Protein AF-A0A378H1U9-F1 (afdb_monomer)

Secondary structure (DSSP, 8-state):
-HHHHHHHHHHHHHHHHHHHHHHHHHHHHTHHHHHHHHHHHHHHHHHHHHHHHHHHHHHHHHHHHHHHHHHSS--HHHHHTTT--HHHHHHHTHHHHHHHHSPTT-TTTTTS-HHHHHHHHHS-HHHHHHHHHHHHHHHHHHHHHHHHHHHHHS----

Sequence (158 aa):
MSVVVQVAHSVNGVESSCMKLSVINFIIMHRNSIGLVLCLCLILTGVISIIYDRISKNKFITLCSLFVEKFGARPVEALIYQDGGFFFSFMRDAFFIKALYFKENSFHTRGMDNEQIRFIKELPNQYTDWLRVKVGFSVVGIIFLFMMLSVFYLPSFI

Organism: Klebsiella pneumoniae (NCBI:txid573)

Structure (mmCIF, N/CA/C/O backbone):
data_AF-A0A378H1U9-F1
#
_entry.id   AF-A0A378H1U9-F1
#
loop_
_atom_site.group_PDB
_atom_site.id
_atom_site.type_symbol
_atom_site.label_atom_id
_atom_site.label_alt_id
_atom_site.label_comp_id
_atom_site.label_asym_id
_atom_site.label_entity_id
_atom_site.label_seq_id
_atom_site.pdbx_PDB_ins_code
_atom_site.Cartn_x
_atom_site.Cartn_y
_atom_site.Cartn_z
_atom_site.occupancy
_atom_site.B_iso_or_equiv
_atom_site.auth_seq_id
_atom_site.auth_comp_id
_atom_site.auth_asym_id
_atom_site.auth_atom_id
_atom_site.pdbx_PDB_model_num
ATOM 1 N N . MET A 1 1 ? -13.348 -4.398 -54.186 1.00 56.66 1 MET A N 1
ATOM 2 C CA . MET A 1 1 ? -13.211 -3.774 -52.849 1.00 56.66 1 MET A CA 1
ATOM 3 C C . MET A 1 1 ? -12.363 -4.591 -51.858 1.00 56.66 1 MET A C 1
ATOM 5 O O . MET A 1 1 ? -11.939 -4.030 -50.863 1.00 56.66 1 MET A O 1
ATOM 9 N N . SER A 1 2 ? -12.040 -5.868 -52.134 1.00 61.25 2 SER A N 1
ATOM 10 C CA . SER A 1 2 ? -11.298 -6.736 -51.194 1.00 61.25 2 SER A CA 1
ATOM 11 C C . SER A 1 2 ? -9.770 -6.538 -51.170 1.00 61.25 2 SER A C 1
ATOM 13 O O . SER A 1 2 ? -9.158 -6.649 -50.118 1.00 61.25 2 SER A O 1
ATOM 15 N N . VAL A 1 3 ? -9.141 -6.200 -52.304 1.00 61.06 3 VAL A N 1
ATOM 16 C CA . VAL A 1 3 ? -7.665 -6.150 -52.423 1.00 61.06 3 VAL A CA 1
ATOM 17 C C . VAL A 1 3 ? -7.054 -4.924 -51.732 1.00 61.06 3 VAL A C 1
ATOM 19 O O . VAL A 1 3 ? -6.031 -5.037 -51.069 1.00 61.06 3 VAL A O 1
ATOM 22 N N . VAL A 1 4 ? -7.706 -3.760 -51.816 1.00 66.81 4 VAL A N 1
ATOM 23 C CA . VAL A 1 4 ? -7.219 -2.512 -51.190 1.00 66.81 4 VAL A CA 1
ATOM 24 C C . VAL A 1 4 ? -7.218 -2.615 -49.661 1.00 66.81 4 VAL A C 1
ATOM 26 O O . VAL A 1 4 ? -6.272 -2.180 -49.013 1.00 66.81 4 VAL A O 1
ATOM 29 N N . VAL A 1 5 ? -8.237 -3.261 -49.087 1.00 64.62 5 VAL A N 1
ATOM 30 C CA . VAL A 1 5 ? -8.322 -3.509 -47.639 1.00 64.62 5 VAL A CA 1
ATOM 31 C C . VAL A 1 5 ? -7.230 -4.485 -47.188 1.00 64.62 5 VAL A C 1
ATOM 33 O O . VAL A 1 5 ? -6.600 -4.278 -46.155 1.00 64.62 5 VAL A O 1
ATOM 36 N N . GLN A 1 6 ? -6.941 -5.511 -47.990 1.00 57.19 6 GLN A N 1
ATOM 37 C CA . GLN A 1 6 ? -5.927 -6.521 -47.683 1.00 57.19 6 GLN A CA 1
ATOM 38 C C . GLN A 1 6 ? -4.494 -5.959 -47.760 1.00 57.19 6 GLN A C 1
ATOM 40 O O . GLN A 1 6 ? -3.661 -6.272 -46.908 1.00 57.19 6 GLN A O 1
ATOM 45 N N . VAL A 1 7 ? -4.224 -5.062 -48.715 1.00 64.88 7 VAL A N 1
ATOM 46 C CA . VAL A 1 7 ? -2.945 -4.337 -48.818 1.00 64.88 7 VAL A CA 1
ATOM 47 C C . VAL A 1 7 ? -2.780 -3.341 -47.666 1.00 64.88 7 VAL A C 1
ATOM 49 O O . VAL A 1 7 ? -1.718 -3.308 -47.052 1.00 64.88 7 VAL A O 1
ATOM 52 N N . ALA A 1 8 ? -3.828 -2.598 -47.297 1.00 61.69 8 ALA A N 1
ATOM 53 C CA . ALA A 1 8 ? -3.777 -1.678 -46.157 1.00 61.69 8 ALA A CA 1
ATOM 54 C C . ALA A 1 8 ? -3.518 -2.408 -44.824 1.00 61.69 8 ALA A C 1
ATOM 56 O O . ALA A 1 8 ? -2.694 -1.967 -44.025 1.00 61.69 8 ALA A O 1
ATOM 57 N N . HIS A 1 9 ? -4.150 -3.567 -44.602 1.00 58.91 9 HIS A N 1
ATOM 58 C CA . HIS A 1 9 ? -3.868 -4.407 -43.431 1.00 58.91 9 HIS A CA 1
ATOM 59 C C . HIS A 1 9 ? -2.438 -4.968 -43.430 1.00 58.91 9 HIS A C 1
ATOM 61 O O . HIS A 1 9 ? -1.819 -5.044 -42.369 1.00 58.91 9 HIS A O 1
ATOM 67 N N . SER A 1 10 ? -1.894 -5.324 -44.599 1.00 60.41 10 SER A N 1
ATOM 68 C CA . SER A 1 10 ? -0.512 -5.798 -44.733 1.00 60.41 10 SER A CA 1
ATOM 69 C C . SER A 1 10 ? 0.509 -4.698 -44.432 1.00 60.41 10 SER A C 1
ATOM 71 O O . SER A 1 10 ? 1.471 -4.950 -43.713 1.00 60.41 10 SER A O 1
ATOM 73 N N . VAL A 1 11 ? 0.305 -3.482 -44.946 1.00 68.56 11 VAL A N 1
ATOM 74 C CA . VAL A 1 11 ? 1.211 -2.342 -44.718 1.00 68.56 11 VAL A CA 1
ATOM 75 C C . VAL A 1 11 ? 1.200 -1.929 -43.245 1.00 68.56 11 VAL A C 1
ATOM 77 O O . VAL A 1 11 ? 2.260 -1.850 -42.627 1.00 68.56 11 VAL A O 1
ATOM 80 N N . ASN A 1 12 ? 0.012 -1.806 -42.644 1.00 61.75 12 ASN A N 1
ATOM 81 C CA . ASN A 1 12 ? -0.122 -1.512 -41.214 1.00 61.75 12 ASN A CA 1
ATOM 82 C C . ASN A 1 12 ? 0.509 -2.611 -40.333 1.00 61.75 12 ASN A C 1
ATOM 84 O O . ASN A 1 12 ? 1.063 -2.326 -39.268 1.00 61.75 12 ASN A O 1
ATOM 88 N N . GLY A 1 13 ? 0.455 -3.874 -40.773 1.00 62.94 13 GLY A N 1
ATOM 89 C CA . GLY A 1 13 ? 1.116 -4.997 -40.105 1.00 62.94 13 GLY A CA 1
ATOM 90 C C . GLY A 1 13 ? 2.646 -4.917 -40.157 1.00 62.94 13 GLY A C 1
ATOM 91 O O . GLY A 1 13 ? 3.307 -5.152 -39.143 1.00 62.94 13 GLY A O 1
ATOM 92 N N . VAL A 1 14 ? 3.212 -4.536 -41.306 1.00 66.12 14 VAL A N 1
ATOM 93 C CA . VAL A 1 14 ? 4.665 -4.396 -41.507 1.00 66.12 14 VAL A CA 1
ATOM 94 C C . VAL A 1 14 ? 5.229 -3.210 -40.719 1.00 66.12 14 VAL A C 1
ATOM 96 O O . VAL A 1 14 ? 6.234 -3.375 -40.025 1.00 66.12 14 VAL A O 1
ATOM 99 N N . GLU A 1 15 ? 4.565 -2.051 -40.739 1.00 64.75 15 GLU A N 1
ATOM 100 C CA . GLU A 1 15 ? 4.991 -0.880 -39.955 1.00 64.75 15 GLU A CA 1
ATOM 101 C C . GLU A 1 15 ? 4.958 -1.158 -38.446 1.00 64.75 15 GLU A C 1
ATOM 103 O O . GLU A 1 15 ? 5.917 -0.856 -37.731 1.00 64.75 15 GLU A O 1
ATOM 108 N N . SER A 1 16 ? 3.900 -1.820 -37.958 1.00 60.72 16 SER A N 1
ATOM 109 C CA . SER A 1 16 ? 3.800 -2.228 -36.552 1.00 60.72 16 SER A CA 1
ATOM 110 C C . SER A 1 16 ? 4.925 -3.186 -36.146 1.00 60.72 16 SER A C 1
ATOM 112 O O . SER A 1 16 ? 5.480 -3.068 -35.050 1.00 60.72 16 SER A O 1
ATOM 114 N N . SER A 1 17 ? 5.294 -4.121 -37.026 1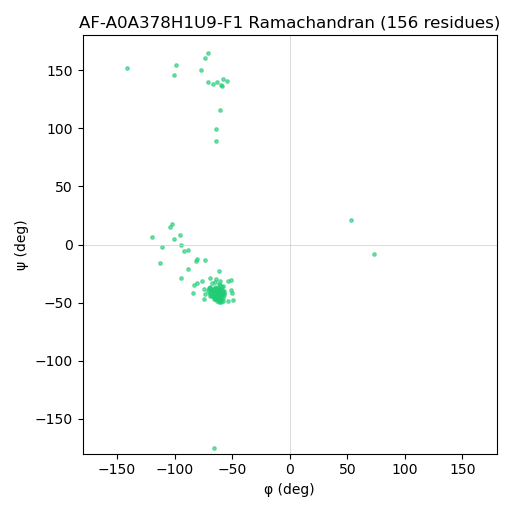.00 62.81 17 SER A N 1
ATOM 115 C CA . SER A 1 17 ? 6.368 -5.084 -36.764 1.00 62.81 17 SER A CA 1
ATOM 116 C C . SER A 1 17 ? 7.753 -4.422 -36.780 1.00 62.81 17 SER A C 1
ATOM 118 O O . SER A 1 17 ? 8.577 -4.700 -35.906 1.00 62.81 17 SER A O 1
ATOM 120 N N . CYS A 1 18 ? 7.990 -3.489 -37.708 1.00 60.47 18 CYS A N 1
ATOM 121 C CA . CYS A 1 18 ? 9.230 -2.714 -37.792 1.00 60.47 18 CYS A CA 1
ATOM 122 C C . CYS A 1 18 ? 9.431 -1.817 -36.558 1.00 60.47 18 CYS A C 1
ATOM 124 O O . CYS A 1 18 ? 10.516 -1.783 -35.973 1.00 60.47 18 CYS A O 1
ATOM 126 N N . MET A 1 19 ? 8.372 -1.136 -36.109 1.00 64.94 19 MET A N 1
ATOM 127 C CA . MET A 1 19 ? 8.423 -0.276 -34.925 1.00 64.94 19 MET A CA 1
ATOM 128 C C . MET A 1 19 ? 8.724 -1.078 -33.648 1.00 64.94 19 MET A C 1
ATOM 130 O O . MET A 1 19 ? 9.552 -0.657 -32.840 1.00 64.94 19 MET A O 1
ATOM 134 N N . LYS A 1 20 ? 8.122 -2.264 -33.480 1.00 62.34 20 LYS A N 1
ATOM 135 C CA . LYS A 1 20 ? 8.409 -3.162 -32.344 1.00 62.34 20 LYS A CA 1
ATOM 136 C C . LYS A 1 20 ? 9.877 -3.593 -32.307 1.00 62.34 20 LYS A C 1
ATOM 138 O O . LYS A 1 20 ? 10.484 -3.552 -31.239 1.00 62.34 20 LYS A O 1
ATOM 143 N N . LEU A 1 21 ? 10.455 -3.944 -33.458 1.00 66.19 21 LEU A N 1
ATOM 144 C CA . LEU A 1 21 ? 11.863 -4.340 -33.563 1.00 66.19 21 LEU A CA 1
ATOM 145 C C . LEU A 1 21 ? 12.806 -3.179 -33.192 1.00 66.19 21 LEU A C 1
ATOM 147 O O . LEU A 1 21 ? 13.771 -3.368 -32.453 1.00 66.19 21 LEU A O 1
ATOM 151 N N . SER A 1 22 ? 12.477 -1.954 -33.622 1.00 74.38 22 SER A N 1
ATOM 152 C CA . SER A 1 22 ? 13.241 -0.747 -33.277 1.00 74.38 22 SER A CA 1
ATOM 153 C C . SER A 1 22 ? 13.200 -0.423 -31.780 1.00 74.38 22 SER A C 1
ATOM 155 O O . SER A 1 22 ? 14.223 -0.046 -31.205 1.00 74.38 22 SER A O 1
ATOM 157 N N . VAL A 1 23 ? 12.039 -0.562 -31.132 1.00 75.69 23 VAL A N 1
ATOM 158 C CA . VAL A 1 23 ? 11.884 -0.281 -29.693 1.00 75.69 23 VAL A CA 1
ATOM 159 C C . VAL A 1 23 ? 12.628 -1.316 -28.845 1.00 75.69 23 VAL A C 1
ATOM 161 O O . VAL A 1 23 ? 13.311 -0.948 -27.890 1.00 75.69 23 VAL A O 1
ATOM 164 N N . ILE A 1 24 ? 12.555 -2.599 -29.209 1.00 77.31 24 ILE A N 1
ATOM 165 C CA . ILE A 1 24 ? 13.275 -3.675 -28.510 1.00 77.31 24 ILE A CA 1
ATOM 166 C C . ILE A 1 24 ? 14.791 -3.458 -28.601 1.00 77.31 24 ILE A C 1
ATOM 168 O O . ILE A 1 24 ? 15.477 -3.512 -27.579 1.00 77.31 24 ILE A O 1
ATOM 172 N N . ASN A 1 25 ? 15.306 -3.122 -29.787 1.00 77.44 25 ASN A N 1
ATOM 173 C CA . ASN A 1 25 ? 16.730 -2.839 -29.980 1.00 77.44 25 ASN A CA 1
ATOM 174 C C . ASN A 1 25 ? 17.204 -1.639 -29.153 1.00 77.44 25 ASN A C 1
ATOM 176 O O . ASN A 1 25 ? 18.282 -1.687 -28.558 1.00 77.44 25 ASN A O 1
ATOM 180 N N . PHE A 1 26 ? 16.387 -0.588 -29.048 1.00 79.50 26 PHE A N 1
ATOM 181 C CA . PHE A 1 26 ? 16.686 0.555 -28.187 1.00 79.50 26 PHE A CA 1
ATOM 182 C C . PHE A 1 26 ? 16.775 0.159 -26.703 1.00 79.50 26 PHE A C 1
ATOM 184 O O . PHE A 1 26 ? 17.741 0.526 -26.026 1.00 79.50 26 PHE A O 1
ATOM 191 N N . ILE A 1 27 ? 15.808 -0.627 -26.211 1.00 79.38 27 ILE A N 1
ATOM 192 C CA . ILE A 1 27 ? 15.769 -1.114 -24.820 1.00 79.38 27 ILE A CA 1
ATOM 193 C C . ILE A 1 27 ? 16.977 -2.005 -24.515 1.00 79.38 27 ILE A C 1
ATOM 195 O O . ILE A 1 27 ? 17.557 -1.884 -23.438 1.00 79.38 27 ILE A O 1
ATOM 199 N N . ILE A 1 28 ? 17.382 -2.877 -25.443 1.00 78.62 28 ILE A N 1
ATOM 200 C CA . ILE A 1 28 ? 18.572 -3.726 -25.283 1.00 78.62 28 ILE A CA 1
ATOM 201 C C . ILE A 1 28 ? 19.841 -2.866 -25.235 1.00 78.62 28 ILE A C 1
ATOM 203 O O . ILE A 1 28 ? 20.657 -3.040 -24.331 1.00 78.62 28 ILE A O 1
ATOM 207 N N . MET A 1 29 ? 19.981 -1.904 -26.151 1.00 83.25 29 MET A N 1
ATOM 208 C CA . MET A 1 29 ? 21.153 -1.024 -26.232 1.00 83.25 29 MET A CA 1
ATOM 209 C C . MET A 1 29 ? 21.338 -0.171 -24.965 1.00 83.25 29 MET A C 1
ATOM 211 O O . MET A 1 29 ? 22.461 -0.003 -24.496 1.00 83.25 29 MET A O 1
ATOM 215 N N . HIS A 1 30 ? 20.246 0.330 -24.378 1.00 84.62 30 HIS A N 1
ATOM 216 C CA . HIS A 1 30 ? 20.271 1.206 -23.196 1.00 84.62 30 HIS A CA 1
ATOM 217 C C . HIS A 1 30 ? 19.878 0.488 -21.896 1.00 84.62 30 HIS A C 1
ATOM 219 O O . HIS A 1 30 ? 19.606 1.144 -20.884 1.00 84.62 30 HIS A O 1
ATOM 225 N N . ARG A 1 31 ? 19.861 -0.852 -21.897 1.00 84.88 31 ARG A N 1
ATOM 226 C CA . ARG A 1 31 ? 19.353 -1.693 -20.800 1.00 84.88 31 ARG A CA 1
ATOM 227 C C . ARG A 1 31 ? 19.916 -1.299 -19.439 1.00 84.88 31 ARG A C 1
ATOM 229 O O . ARG A 1 31 ? 19.158 -1.130 -18.488 1.00 84.88 31 ARG A O 1
ATOM 236 N N . ASN A 1 32 ? 21.232 -1.119 -19.354 1.00 86.19 32 ASN A N 1
ATOM 237 C CA . ASN A 1 32 ? 21.908 -0.805 -18.095 1.00 86.19 32 ASN A CA 1
ATOM 238 C C . ASN A 1 32 ? 21.520 0.581 -17.565 1.00 86.19 32 ASN A C 1
ATOM 240 O O . ASN A 1 32 ? 21.237 0.719 -16.378 1.00 86.19 32 ASN A O 1
ATOM 244 N N . SER A 1 33 ? 21.447 1.588 -18.438 1.00 89.44 33 SER A N 1
ATOM 245 C CA . SER A 1 33 ? 21.053 2.948 -18.056 1.00 89.44 33 SER A CA 1
ATOM 246 C C . SER A 1 33 ? 19.593 3.002 -17.604 1.00 89.44 33 SER A C 1
ATOM 248 O O . SER A 1 33 ? 19.295 3.577 -16.559 1.00 89.44 33 SER A O 1
ATOM 250 N N . ILE A 1 34 ? 18.686 2.348 -18.339 1.00 89.19 34 ILE A N 1
ATOM 251 C CA . ILE A 1 34 ? 17.263 2.251 -17.971 1.00 89.19 34 ILE A CA 1
ATOM 252 C C . ILE A 1 34 ? 17.109 1.504 -16.640 1.00 89.19 34 ILE A C 1
ATOM 254 O O . ILE A 1 34 ? 16.398 1.965 -15.748 1.00 89.19 34 ILE A O 1
ATOM 258 N N . GLY A 1 35 ? 17.811 0.379 -16.477 1.00 88.38 35 GLY A N 1
ATOM 259 C CA . GLY A 1 35 ? 17.801 -0.409 -15.245 1.00 88.38 35 GLY A CA 1
ATOM 260 C C . GLY A 1 35 ? 18.305 0.378 -14.033 1.00 88.38 35 GLY A C 1
ATOM 261 O O . GLY A 1 35 ? 17.683 0.320 -12.973 1.00 88.38 35 GLY A O 1
ATOM 262 N N . LEU A 1 36 ? 19.378 1.160 -14.192 1.00 90.31 36 LEU A N 1
ATOM 263 C CA . LEU A 1 36 ? 19.901 2.037 -13.142 1.00 90.31 36 LEU A CA 1
ATOM 264 C C . LEU A 1 36 ? 18.867 3.094 -12.730 1.00 90.31 36 LEU A C 1
ATOM 266 O O . LEU A 1 36 ? 18.608 3.259 -11.538 1.00 90.31 36 LEU A O 1
ATOM 270 N N . VAL A 1 37 ? 18.247 3.778 -13.698 1.00 92.69 37 VAL A N 1
ATOM 271 C CA . VAL A 1 37 ? 17.221 4.799 -13.424 1.00 92.69 37 VAL A CA 1
ATOM 272 C C . VAL A 1 37 ? 16.035 4.190 -12.674 1.00 92.69 37 VAL A C 1
ATOM 274 O O . VAL A 1 37 ? 15.624 4.725 -11.646 1.00 92.69 37 VAL A O 1
ATOM 277 N N . LEU A 1 38 ? 15.528 3.038 -13.124 1.00 91.94 38 LEU A N 1
ATOM 278 C CA . LEU A 1 38 ? 14.427 2.338 -12.451 1.00 91.94 38 LEU A CA 1
ATOM 279 C C . LEU A 1 38 ? 14.802 1.899 -11.029 1.00 91.94 38 LEU A C 1
ATOM 281 O O . LEU A 1 38 ? 13.990 2.032 -10.113 1.00 91.94 38 LEU A O 1
ATOM 285 N N . CYS A 1 39 ? 16.035 1.432 -10.823 1.00 91.44 39 CYS A N 1
ATOM 286 C CA . CYS A 1 39 ? 16.543 1.065 -9.503 1.00 91.44 39 CYS A CA 1
ATOM 287 C C . CYS A 1 39 ? 16.582 2.277 -8.555 1.00 91.44 39 CYS A C 1
ATOM 289 O O . CYS A 1 39 ? 16.093 2.201 -7.427 1.00 91.44 39 CYS A O 1
ATOM 291 N N . LEU A 1 40 ? 17.078 3.426 -9.026 1.00 93.69 40 LEU A N 1
ATOM 292 C CA . LEU A 1 40 ? 17.077 4.668 -8.248 1.00 93.69 40 LEU A CA 1
ATOM 293 C C . LEU A 1 40 ? 15.650 5.124 -7.910 1.00 93.69 40 LEU A C 1
ATOM 295 O O . LEU A 1 40 ? 15.382 5.483 -6.764 1.00 93.69 40 LEU A O 1
ATOM 299 N N . CYS A 1 41 ? 14.715 5.048 -8.862 1.00 93.25 41 CYS A N 1
ATOM 300 C CA . CYS A 1 41 ? 13.301 5.344 -8.616 1.00 93.25 41 CYS A CA 1
ATOM 301 C C . CYS A 1 41 ? 12.680 4.413 -7.561 1.00 93.25 41 CYS A C 1
ATOM 303 O O . CYS A 1 41 ? 11.930 4.883 -6.701 1.00 93.25 41 CYS A O 1
ATOM 305 N N . LEU A 1 42 ? 13.008 3.116 -7.582 1.00 91.25 42 LEU A N 1
ATOM 306 C CA . LEU A 1 42 ? 12.559 2.151 -6.572 1.00 91.25 42 LEU A CA 1
ATOM 307 C C . LEU A 1 42 ? 13.105 2.486 -5.183 1.00 91.25 42 LEU A C 1
ATOM 309 O O . LEU A 1 42 ? 12.335 2.520 -4.222 1.00 91.25 42 LEU A O 1
ATOM 313 N N . ILE A 1 43 ? 14.403 2.786 -5.076 1.00 92.12 43 ILE A N 1
ATOM 314 C CA . ILE A 1 43 ? 15.035 3.172 -3.807 1.00 92.12 43 ILE A CA 1
ATOM 315 C C . ILE A 1 43 ? 14.380 4.443 -3.258 1.00 92.12 43 ILE A C 1
ATOM 317 O O . ILE A 1 43 ? 13.978 4.472 -2.095 1.00 92.12 43 ILE A O 1
ATOM 321 N N . LEU A 1 44 ? 14.206 5.470 -4.096 1.00 93.62 44 LEU A N 1
ATOM 322 C CA . LEU A 1 44 ? 13.550 6.721 -3.709 1.00 93.62 44 LEU A CA 1
ATOM 323 C C . LEU A 1 44 ? 12.113 6.485 -3.230 1.00 93.62 44 LEU A C 1
ATOM 325 O O . LEU A 1 44 ? 11.734 6.963 -2.161 1.00 93.62 44 LEU A O 1
ATOM 329 N N . THR A 1 45 ? 11.333 5.697 -3.973 1.00 91.38 45 THR A N 1
ATOM 330 C CA . THR A 1 45 ? 9.954 5.344 -3.596 1.00 91.38 45 THR A CA 1
ATOM 331 C C . THR A 1 45 ? 9.922 4.591 -2.264 1.00 91.38 45 THR A C 1
ATOM 333 O O . THR A 1 45 ? 9.067 4.863 -1.418 1.00 91.38 45 THR A O 1
ATOM 336 N N . GLY A 1 46 ? 10.878 3.686 -2.038 1.00 89.12 46 GLY A N 1
ATOM 337 C CA . GLY A 1 46 ? 11.032 2.954 -0.783 1.00 89.12 46 GLY A CA 1
ATOM 338 C C . GLY A 1 46 ? 11.336 3.872 0.401 1.00 89.12 46 GLY A C 1
ATOM 339 O O . GLY A 1 46 ? 10.652 3.801 1.421 1.00 89.12 46 GLY A O 1
ATOM 340 N N . VAL A 1 47 ? 12.300 4.786 0.258 1.00 92.00 47 VAL A N 1
ATOM 341 C CA . VAL A 1 47 ? 12.656 5.760 1.306 1.00 92.00 47 VAL A CA 1
ATOM 342 C C . VAL A 1 47 ? 11.470 6.665 1.641 1.00 92.00 47 VAL A C 1
ATOM 344 O O . VAL A 1 47 ? 11.137 6.824 2.818 1.00 92.00 47 VAL A O 1
ATOM 347 N N . ILE A 1 48 ? 10.784 7.202 0.627 1.00 91.88 48 ILE A N 1
ATOM 348 C CA . ILE A 1 48 ? 9.582 8.028 0.817 1.00 91.88 48 ILE A CA 1
ATOM 349 C C . ILE A 1 48 ? 8.504 7.233 1.561 1.00 91.88 48 ILE A C 1
ATOM 351 O O . ILE A 1 48 ? 7.912 7.745 2.510 1.00 91.88 48 ILE A O 1
ATOM 355 N N . SER A 1 49 ? 8.296 5.968 1.192 1.00 90.00 49 SER A N 1
ATOM 356 C CA . SER A 1 49 ? 7.311 5.095 1.841 1.00 90.00 49 SER A CA 1
ATOM 357 C C . SER A 1 49 ? 7.647 4.829 3.311 1.00 90.00 49 SER A C 1
ATOM 359 O O . SER A 1 49 ? 6.747 4.844 4.149 1.00 90.00 49 SER A O 1
ATOM 361 N N . ILE A 1 50 ? 8.927 4.637 3.650 1.00 89.31 50 ILE A N 1
ATOM 362 C CA . ILE A 1 50 ? 9.385 4.448 5.039 1.00 89.31 50 ILE A CA 1
ATOM 363 C C . ILE A 1 50 ? 9.134 5.707 5.872 1.00 89.31 50 ILE A C 1
ATOM 365 O O . ILE A 1 50 ? 8.622 5.624 6.991 1.00 89.31 50 ILE A O 1
ATOM 369 N N . ILE A 1 51 ? 9.482 6.878 5.334 1.00 91.00 51 ILE A N 1
ATOM 370 C CA . ILE A 1 51 ? 9.250 8.161 6.009 1.00 91.00 51 ILE A CA 1
ATOM 371 C C . ILE A 1 51 ? 7.747 8.374 6.209 1.00 91.00 51 ILE A C 1
ATOM 373 O O . ILE A 1 51 ? 7.306 8.714 7.310 1.00 91.00 51 ILE A O 1
ATOM 377 N N . TYR A 1 52 ? 6.953 8.113 5.170 1.00 90.69 52 TYR A N 1
ATOM 378 C CA . TYR A 1 52 ? 5.504 8.246 5.224 1.00 90.69 52 TYR A CA 1
ATOM 379 C C . TYR A 1 52 ? 4.874 7.294 6.247 1.00 90.69 52 TYR A C 1
ATOM 381 O O . TYR A 1 52 ? 4.008 7.721 7.010 1.00 90.69 52 TYR A O 1
ATOM 389 N N . ASP A 1 53 ? 5.337 6.040 6.335 1.00 87.44 53 ASP A N 1
ATOM 390 C CA . ASP A 1 53 ? 4.856 5.085 7.340 1.00 87.44 53 ASP A CA 1
ATOM 391 C C . ASP A 1 53 ? 5.067 5.620 8.762 1.00 87.44 53 ASP A C 1
ATOM 393 O O . ASP A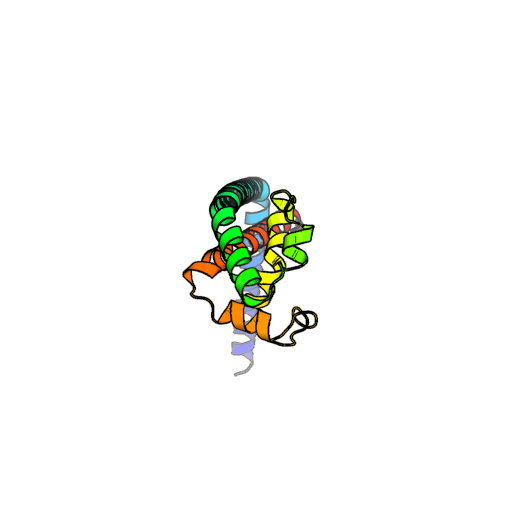 1 53 ? 4.122 5.642 9.556 1.00 87.44 53 ASP A O 1
ATOM 397 N N . ARG A 1 54 ? 6.257 6.163 9.055 1.00 87.62 54 ARG A N 1
ATOM 398 C CA . ARG A 1 54 ? 6.557 6.760 10.367 1.00 87.62 54 ARG A CA 1
ATOM 399 C C . ARG A 1 54 ? 5.629 7.923 10.709 1.00 87.62 54 ARG A C 1
ATOM 401 O O . ARG A 1 54 ? 5.135 7.980 11.832 1.00 87.62 54 ARG A O 1
ATOM 408 N N . ILE A 1 55 ? 5.351 8.810 9.754 1.00 89.12 55 ILE A N 1
ATOM 409 C CA . ILE A 1 55 ? 4.422 9.938 9.950 1.00 89.12 55 ILE A CA 1
ATOM 410 C C . ILE A 1 55 ? 2.984 9.427 10.137 1.00 89.12 55 ILE A C 1
ATOM 412 O O . ILE A 1 55 ? 2.234 9.928 10.977 1.00 89.12 55 ILE A O 1
ATOM 416 N N . SER A 1 56 ? 2.594 8.400 9.380 1.00 88.69 56 SER A N 1
ATOM 417 C CA . SER A 1 56 ? 1.252 7.815 9.430 1.00 88.69 56 SER A CA 1
ATOM 418 C C . SER A 1 56 ? 0.985 6.973 10.682 1.00 88.69 56 SER A C 1
ATOM 420 O O . SER A 1 56 ? -0.175 6.703 10.990 1.00 88.69 56 SER A O 1
ATOM 422 N N . LYS A 1 57 ? 2.021 6.618 11.456 1.00 86.88 57 LYS A N 1
ATOM 423 C CA . LYS A 1 57 ? 1.890 5.803 12.674 1.00 86.88 57 LYS A CA 1
ATOM 424 C C . LYS A 1 57 ? 0.929 6.419 13.694 1.00 86.88 57 LYS A C 1
ATOM 426 O O . LYS A 1 57 ? 0.111 5.705 14.266 1.00 86.88 57 LYS A O 1
ATOM 431 N N . ASN A 1 58 ? 0.963 7.740 13.872 1.00 88.88 58 ASN A N 1
ATOM 432 C CA . ASN A 1 58 ? 0.030 8.425 14.774 1.00 88.88 58 ASN A CA 1
ATOM 433 C C . ASN A 1 58 ? -1.416 8.315 14.274 1.00 88.88 58 ASN A C 1
ATOM 435 O O . ASN A 1 58 ? -2.317 8.045 15.061 1.00 88.88 58 ASN A O 1
ATOM 439 N N . LYS A 1 59 ? -1.630 8.430 12.956 1.00 90.62 59 LYS A N 1
ATOM 440 C CA . LYS A 1 59 ? -2.955 8.270 12.339 1.00 90.62 59 LYS A CA 1
ATOM 441 C C . LYS A 1 59 ? -3.487 6.845 12.502 1.00 90.62 59 LYS A C 1
ATOM 443 O O . LYS A 1 59 ? -4.670 6.671 12.774 1.00 90.62 59 LYS A O 1
ATOM 448 N N . PHE A 1 60 ? -2.617 5.840 12.400 1.00 90.19 60 PHE A N 1
ATOM 449 C CA . PHE A 1 60 ? -2.967 4.448 12.683 1.00 90.19 60 PHE A CA 1
ATOM 450 C C . PHE A 1 60 ? -3.400 4.243 14.140 1.00 90.19 60 PHE A C 1
ATOM 452 O O . PHE A 1 60 ? -4.412 3.590 14.388 1.00 90.19 60 PHE A O 1
ATOM 459 N N . ILE A 1 61 ? -2.675 4.826 15.103 1.00 89.38 61 ILE A N 1
ATOM 460 C CA . ILE A 1 61 ? -3.035 4.746 16.527 1.00 89.38 61 ILE A CA 1
ATOM 461 C C . ILE A 1 61 ? -4.404 5.393 16.768 1.00 89.38 61 ILE A C 1
ATOM 463 O O . ILE A 1 61 ? -5.241 4.789 17.434 1.00 89.38 61 ILE A O 1
ATOM 467 N N . THR A 1 62 ? -4.661 6.565 16.179 1.00 91.94 62 THR A N 1
ATOM 468 C CA . THR A 1 62 ? -5.970 7.237 16.253 1.00 91.94 62 THR A CA 1
ATOM 469 C C . THR A 1 62 ? -7.088 6.404 15.624 1.00 91.94 62 THR A C 1
ATOM 471 O O . THR A 1 62 ? -8.175 6.295 16.183 1.00 91.94 62 THR A O 1
ATOM 474 N N . LEU A 1 63 ? -6.845 5.776 14.473 1.00 91.12 63 LEU A N 1
ATOM 475 C CA . LEU A 1 63 ? -7.848 4.916 13.844 1.00 91.12 63 LEU A CA 1
ATOM 476 C C . LEU A 1 63 ? -8.139 3.675 14.703 1.00 91.12 63 LEU A C 1
ATOM 478 O O . LEU A 1 63 ? -9.297 3.299 14.876 1.00 91.12 63 LEU A O 1
ATOM 482 N N . CYS A 1 64 ? -7.103 3.081 15.303 1.00 90.25 64 CYS A N 1
ATOM 483 C CA . CYS A 1 64 ? -7.260 1.995 16.266 1.00 90.25 64 CYS A CA 1
ATOM 484 C C . CYS A 1 64 ? -8.044 2.427 17.510 1.00 90.25 64 CYS A C 1
ATOM 486 O O . CYS A 1 64 ? -8.858 1.645 17.991 1.00 90.25 64 CYS A O 1
ATOM 488 N N . SER A 1 65 ? -7.823 3.636 18.042 1.00 91.50 65 SER A N 1
ATOM 489 C CA . SER A 1 65 ? -8.567 4.108 19.216 1.00 91.50 65 SER A CA 1
ATOM 490 C C . SER A 1 65 ? -10.050 4.297 18.906 1.00 91.50 65 SER A C 1
ATOM 492 O O . SER A 1 65 ? -10.876 3.816 19.672 1.00 91.50 65 SER A O 1
ATOM 494 N N . LEU A 1 66 ? -10.383 4.891 17.754 1.00 91.81 66 LEU A N 1
ATOM 495 C CA . LEU A 1 66 ? -11.772 5.033 17.293 1.00 91.81 66 LEU A CA 1
ATOM 496 C C . LEU A 1 66 ? -12.452 3.672 17.093 1.00 91.81 66 LEU A C 1
ATOM 498 O O . LEU A 1 66 ? -13.627 3.494 17.402 1.00 91.81 66 LEU A O 1
ATOM 502 N N . PHE A 1 67 ? -11.705 2.690 16.589 1.00 92.00 67 PHE A N 1
ATOM 503 C CA . PHE A 1 67 ? -12.217 1.336 16.414 1.00 92.00 67 PHE A CA 1
ATOM 504 C C . PHE A 1 67 ? -12.483 0.639 17.759 1.00 92.00 67 PHE A C 1
ATOM 506 O O . PHE A 1 67 ? -13.531 0.022 17.933 1.00 92.00 67 PHE A O 1
ATOM 513 N N . VAL A 1 68 ? -11.567 0.769 18.725 1.00 92.38 68 VAL A N 1
ATOM 514 C CA . VAL A 1 68 ? -11.733 0.218 20.083 1.00 92.38 68 VAL A CA 1
ATOM 515 C C . VAL A 1 68 ? -12.886 0.891 20.821 1.00 92.38 68 VAL A C 1
ATOM 517 O O . VAL A 1 68 ? -13.625 0.208 21.518 1.00 92.38 68 VAL A O 1
ATOM 520 N N . GLU A 1 69 ? -13.071 2.199 20.654 1.00 92.50 69 GLU A N 1
ATOM 521 C CA . GLU A 1 69 ? -14.184 2.932 21.264 1.00 92.50 69 GLU A CA 1
ATOM 522 C C . GLU A 1 69 ? -15.544 2.380 20.814 1.00 92.50 69 GLU A C 1
ATOM 524 O O . GLU A 1 69 ? -16.451 2.241 21.630 1.00 92.50 69 GLU A O 1
ATOM 529 N N . LYS A 1 70 ? -15.670 1.997 19.536 1.00 90.88 70 LYS A N 1
ATOM 530 C CA . LYS A 1 70 ? -16.922 1.459 18.992 1.00 90.88 70 LYS A CA 1
ATOM 531 C C . LYS A 1 70 ? -17.118 -0.041 19.239 1.00 90.88 70 LYS A C 1
ATOM 533 O O . LYS A 1 70 ? -18.227 -0.460 19.547 1.00 90.88 70 LYS A O 1
ATOM 538 N N . PHE A 1 71 ? -16.070 -0.850 19.083 1.00 90.25 71 PHE A N 1
ATOM 539 C CA . PHE A 1 71 ? -16.177 -2.319 19.079 1.00 90.25 71 PHE A CA 1
ATOM 540 C C . PHE A 1 71 ? -15.541 -3.001 20.299 1.00 90.25 71 PHE A C 1
ATOM 542 O O . PHE A 1 71 ? -15.569 -4.225 20.406 1.00 90.25 71 PHE A O 1
ATOM 549 N N . GLY A 1 72 ? -14.930 -2.243 21.211 1.00 85.88 72 GLY A N 1
ATOM 550 C CA . GLY A 1 72 ? -14.328 -2.743 22.452 1.00 85.88 72 GLY A CA 1
ATOM 551 C C . GLY A 1 72 ? -13.007 -3.506 22.290 1.00 85.88 72 GLY A C 1
ATOM 552 O O . GLY A 1 72 ? -12.353 -3.805 23.287 1.00 85.88 72 GLY A O 1
ATOM 553 N N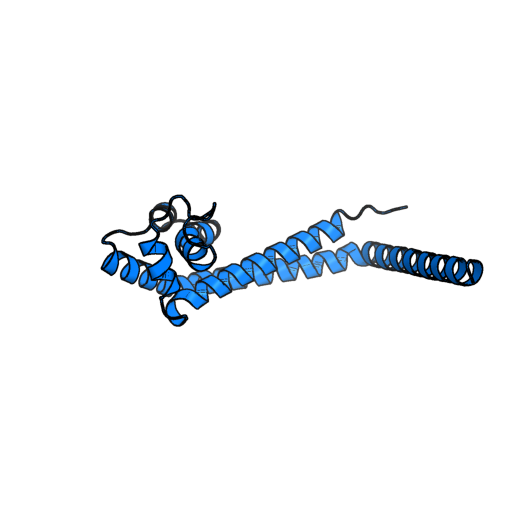 . ALA A 1 73 ? -12.576 -3.810 21.063 1.00 85.88 73 ALA A N 1
ATOM 554 C CA . ALA A 1 73 ? -11.365 -4.582 20.789 1.00 85.88 73 ALA A CA 1
ATOM 555 C C . ALA A 1 73 ? -10.602 -4.051 19.569 1.00 85.88 73 ALA A C 1
ATOM 557 O O . ALA A 1 73 ? -11.185 -3.478 18.651 1.00 85.88 73 ALA A O 1
ATOM 558 N N . ARG A 1 74 ? -9.277 -4.255 19.548 1.00 83.06 74 ARG A N 1
ATOM 559 C CA . ARG A 1 74 ? -8.439 -3.946 18.378 1.00 83.06 74 ARG A CA 1
ATOM 560 C C . ARG A 1 74 ? -8.591 -5.026 17.302 1.00 83.06 74 ARG A C 1
ATOM 562 O O . ARG A 1 74 ? -8.781 -6.192 17.647 1.00 83.06 74 ARG A O 1
ATOM 569 N N . PRO A 1 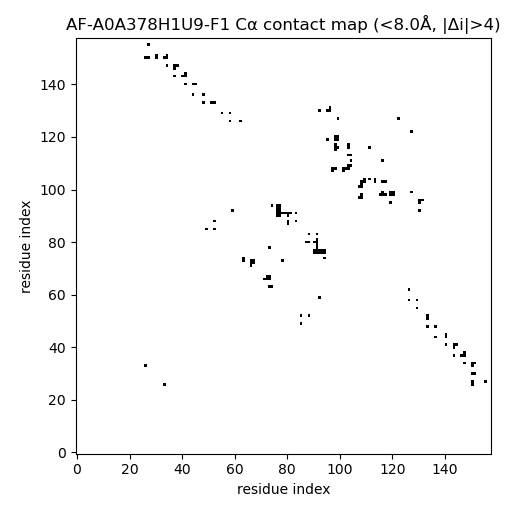75 ? -8.429 -4.679 16.013 1.00 84.81 75 PRO A N 1
ATOM 570 C CA . PRO A 1 75 ? -8.405 -5.684 14.964 1.00 84.81 75 PRO A CA 1
ATOM 571 C C . PRO A 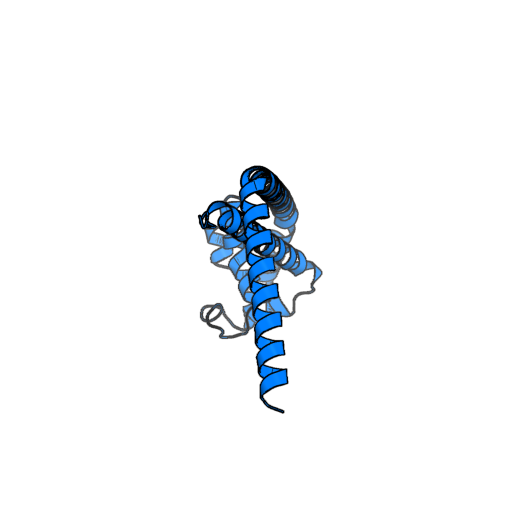1 75 ? -7.218 -6.638 15.146 1.00 84.81 75 PRO A C 1
ATOM 573 O O . PRO A 1 75 ? -6.106 -6.213 15.460 1.00 84.81 75 PRO A O 1
ATOM 576 N N . VAL A 1 76 ? -7.447 -7.931 14.911 1.00 81.00 76 VAL A N 1
ATOM 577 C CA . VAL A 1 76 ? -6.448 -8.995 15.124 1.00 81.00 76 VAL A CA 1
ATOM 578 C C . VAL A 1 76 ? -5.177 -8.756 14.302 1.00 81.00 76 VAL A C 1
ATOM 580 O O . VAL A 1 76 ? -4.070 -8.886 14.817 1.00 81.00 76 VAL A O 1
ATOM 583 N N . GLU A 1 77 ? -5.318 -8.330 13.044 1.00 82.06 77 GLU A N 1
ATOM 584 C CA . GLU A 1 77 ? -4.183 -8.044 12.153 1.00 82.06 77 GLU A CA 1
ATOM 585 C C . GLU A 1 77 ? -3.319 -6.882 12.679 1.00 82.06 77 GLU A C 1
ATOM 587 O O . GLU A 1 77 ? -2.091 -6.939 12.630 1.00 82.06 77 GLU A O 1
ATOM 592 N N . ALA A 1 78 ? -3.952 -5.863 13.270 1.00 81.88 78 ALA A N 1
ATOM 593 C CA . ALA A 1 78 ? -3.257 -4.742 13.894 1.00 81.88 78 ALA A CA 1
ATOM 594 C C . ALA A 1 78 ? -2.477 -5.166 15.148 1.00 81.88 78 ALA A C 1
ATOM 596 O O . ALA A 1 78 ? -1.417 -4.602 15.414 1.00 81.88 78 ALA A O 1
ATOM 597 N N . LEU A 1 79 ? -2.985 -6.150 15.900 1.00 82.62 79 LEU A N 1
ATOM 598 C CA . LEU A 1 79 ? -2.344 -6.669 17.108 1.00 82.62 79 LEU A CA 1
ATOM 599 C C . LEU A 1 79 ? -1.128 -7.547 16.777 1.00 82.62 79 LEU A C 1
ATOM 601 O O . LEU A 1 79 ? -0.063 -7.356 17.355 1.00 82.62 79 LEU A O 1
ATOM 605 N N . ILE A 1 80 ? -1.271 -8.470 15.820 1.00 83.56 80 ILE A N 1
ATOM 606 C CA . ILE A 1 80 ? -0.210 -9.418 15.434 1.00 83.56 80 ILE A CA 1
ATOM 607 C C . ILE A 1 80 ? 1.026 -8.683 14.905 1.00 83.56 80 ILE A C 1
ATOM 609 O O . ILE A 1 80 ? 2.154 -9.040 15.231 1.00 83.56 80 ILE A O 1
ATOM 613 N N . TYR A 1 81 ? 0.815 -7.645 14.096 1.00 83.50 81 TYR A N 1
ATOM 614 C CA . TYR A 1 81 ? 1.896 -6.903 13.448 1.00 83.50 81 TYR A CA 1
ATOM 615 C C . TYR A 1 81 ? 2.192 -5.559 14.128 1.00 83.50 81 TYR A C 1
ATOM 617 O O . TYR A 1 81 ? 2.831 -4.697 13.521 1.00 83.50 81 TYR A O 1
ATOM 625 N N . GLN A 1 82 ? 1.748 -5.359 15.376 1.00 77.62 82 GLN A N 1
ATOM 626 C CA . GLN A 1 82 ? 1.925 -4.094 16.098 1.00 77.62 82 GLN A CA 1
ATOM 627 C C . GLN A 1 82 ? 3.407 -3.717 16.245 1.00 77.62 82 GLN A C 1
ATOM 629 O O . GLN A 1 82 ? 3.781 -2.568 15.994 1.00 77.62 82 GLN A O 1
ATOM 634 N N . ASP A 1 83 ? 4.235 -4.705 16.588 1.00 76.38 83 ASP A N 1
ATOM 635 C CA . ASP A 1 83 ? 5.686 -4.566 16.761 1.00 76.38 83 ASP A CA 1
ATOM 636 C C . ASP A 1 83 ? 6.467 -4.944 15.491 1.00 76.38 83 ASP A C 1
ATOM 638 O O . ASP A 1 83 ? 7.697 -5.017 15.481 1.00 76.38 83 ASP A O 1
ATOM 642 N N . GLY A 1 84 ? 5.749 -5.172 14.389 1.00 72.25 84 GLY A N 1
ATOM 643 C CA . GLY A 1 84 ? 6.339 -5.437 13.091 1.00 72.25 84 GLY A CA 1
ATOM 644 C C . GLY A 1 84 ? 7.086 -4.214 12.552 1.00 72.25 84 GLY A C 1
ATOM 645 O O . GLY A 1 84 ? 6.615 -3.078 12.634 1.00 72.25 84 GLY A O 1
ATOM 646 N N . GLY A 1 85 ? 8.262 -4.444 11.963 1.00 79.31 85 GLY A N 1
ATOM 647 C CA . GLY A 1 85 ? 9.008 -3.409 11.243 1.00 79.31 85 GLY A CA 1
ATOM 648 C C . GLY A 1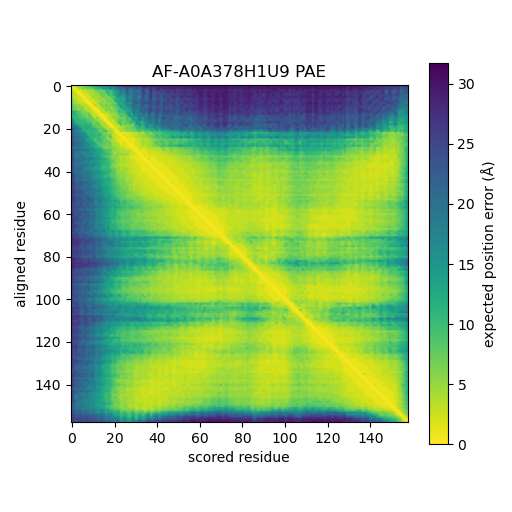 85 ? 8.289 -2.920 9.976 1.00 79.31 85 GLY A C 1
ATOM 649 O O . GLY A 1 85 ? 7.184 -3.350 9.653 1.00 79.31 85 GLY A O 1
ATOM 650 N N . PHE A 1 86 ? 8.950 -2.055 9.201 1.00 76.00 86 PHE A N 1
ATOM 651 C CA . PHE A 1 86 ? 8.378 -1.445 7.989 1.00 76.00 86 PHE A CA 1
ATOM 652 C C . PHE A 1 86 ? 7.749 -2.459 7.016 1.00 76.00 86 PHE A C 1
ATOM 654 O O . PHE A 1 86 ? 6.650 -2.223 6.520 1.00 76.00 86 PHE A O 1
ATOM 661 N N . PHE A 1 87 ? 8.385 -3.614 6.798 1.00 73.06 87 PHE A N 1
ATOM 662 C CA . PHE A 1 87 ? 7.858 -4.665 5.917 1.00 73.06 87 PHE A CA 1
ATOM 663 C C . PHE A 1 87 ? 6.497 -5.216 6.367 1.00 73.06 87 PHE A C 1
ATOM 665 O O . PHE A 1 87 ? 5.662 -5.560 5.536 1.00 73.06 87 PHE A O 1
ATOM 672 N N . PHE A 1 88 ? 6.241 -5.240 7.675 1.00 82.94 88 PHE A N 1
ATOM 673 C CA . PHE A 1 88 ? 4.976 -5.693 8.249 1.00 82.94 88 PHE A CA 1
ATOM 674 C C . PHE A 1 88 ? 3.968 -4.558 8.443 1.00 82.94 88 PHE A C 1
ATOM 676 O O . PHE A 1 88 ? 2.815 -4.828 8.767 1.00 82.94 88 PHE A O 1
ATOM 683 N N . SER A 1 89 ? 4.349 -3.300 8.192 1.00 83.94 89 SER A N 1
ATOM 684 C CA . SER A 1 89 ? 3.440 -2.153 8.319 1.00 83.94 89 SER A CA 1
ATOM 685 C C . SER A 1 89 ? 2.212 -2.283 7.414 1.00 83.94 89 SER A C 1
ATOM 687 O O . SER A 1 89 ? 1.106 -1.940 7.820 1.00 83.94 89 SER A O 1
ATOM 689 N N . PHE A 1 90 ? 2.381 -2.840 6.211 1.00 83.81 90 PHE A N 1
ATOM 690 C CA . PHE A 1 90 ? 1.268 -3.080 5.297 1.00 83.81 90 PHE A CA 1
ATOM 691 C C . PHE A 1 90 ? 0.341 -4.192 5.807 1.00 83.81 90 PHE A C 1
ATOM 693 O O . PHE A 1 90 ? -0.872 -4.078 5.679 1.00 83.81 90 PHE A O 1
ATOM 700 N N . MET A 1 91 ? 0.899 -5.233 6.437 1.00 85.88 91 MET A N 1
ATOM 701 C CA . MET A 1 91 ? 0.122 -6.322 7.044 1.00 85.88 91 MET A CA 1
ATOM 702 C C . MET A 1 91 ? -0.630 -5.862 8.296 1.00 85.88 91 MET A C 1
ATOM 704 O O . MET A 1 91 ? -1.786 -6.225 8.484 1.00 85.88 91 MET A O 1
ATOM 708 N N . ARG A 1 92 ? -0.009 -5.007 9.114 1.00 88.44 92 ARG A N 1
ATOM 709 C CA . ARG A 1 92 ? -0.641 -4.353 10.269 1.00 88.44 92 ARG A CA 1
ATOM 710 C C . ARG A 1 92 ? -1.875 -3.551 9.860 1.00 88.44 92 ARG A C 1
ATOM 712 O O . ARG A 1 92 ? -2.901 -3.593 10.534 1.00 88.44 92 ARG A O 1
ATOM 719 N N . ASP A 1 93 ? -1.772 -2.834 8.746 1.00 89.12 93 ASP A N 1
ATOM 720 C CA . ASP A 1 93 ? -2.830 -1.950 8.255 1.00 89.12 93 ASP A CA 1
ATOM 721 C C . ASP A 1 93 ? -3.830 -2.680 7.339 1.00 89.12 93 ASP A C 1
ATOM 723 O O . ASP A 1 93 ? -4.842 -2.097 6.937 1.00 89.12 93 ASP A O 1
ATOM 727 N N . ALA A 1 94 ? -3.576 -3.955 7.018 1.00 88.25 94 ALA A N 1
ATOM 728 C CA . ALA A 1 94 ? -4.331 -4.721 6.034 1.00 88.25 94 ALA A CA 1
ATOM 729 C C . ALA A 1 94 ? -5.820 -4.806 6.376 1.00 88.25 94 ALA A C 1
ATOM 731 O O . ALA A 1 94 ? -6.641 -4.711 5.467 1.00 88.25 94 ALA A O 1
ATOM 732 N N . PHE A 1 95 ? -6.182 -4.890 7.656 1.00 89.44 95 PHE A N 1
ATOM 733 C CA . PHE A 1 95 ? -7.577 -4.945 8.089 1.00 89.44 95 PHE A CA 1
ATOM 734 C C . PHE A 1 95 ? -8.335 -3.695 7.637 1.00 89.44 95 PHE A C 1
ATOM 736 O O . PHE A 1 95 ? -9.381 -3.782 6.994 1.00 89.44 95 PHE A O 1
ATOM 743 N N . PHE A 1 96 ? -7.764 -2.519 7.903 1.00 90.81 96 PHE A N 1
ATOM 744 C CA . PHE A 1 96 ? -8.363 -1.240 7.535 1.00 90.81 96 PHE A CA 1
ATOM 745 C C . PHE A 1 96 ? -8.351 -1.020 6.022 1.00 90.81 96 PHE A C 1
ATOM 747 O O . PHE A 1 96 ? -9.325 -0.514 5.469 1.00 90.81 96 PHE A O 1
ATOM 754 N N . ILE A 1 97 ? -7.287 -1.445 5.332 1.00 91.00 97 ILE A N 1
ATOM 755 C CA . ILE A 1 97 ? -7.219 -1.398 3.864 1.00 91.00 97 ILE A CA 1
ATOM 756 C C . ILE A 1 97 ? -8.318 -2.279 3.259 1.00 91.00 97 ILE A C 1
ATOM 758 O O . ILE A 1 97 ? -9.038 -1.837 2.361 1.00 91.00 97 ILE A O 1
ATOM 762 N N . LYS A 1 98 ? -8.488 -3.505 3.766 1.00 89.56 98 LYS A N 1
ATOM 763 C CA . LYS A 1 98 ? -9.510 -4.431 3.277 1.00 89.56 98 LYS A CA 1
ATOM 764 C C . LYS A 1 98 ? -10.909 -3.861 3.493 1.00 89.56 98 LYS A C 1
ATOM 766 O O . LYS A 1 98 ? -11.711 -3.852 2.561 1.00 89.56 98 LYS A O 1
ATOM 771 N N . ALA A 1 99 ? -11.167 -3.340 4.691 1.00 89.88 99 ALA A N 1
ATOM 772 C CA . ALA A 1 99 ? -12.426 -2.695 5.044 1.00 89.88 99 ALA A CA 1
ATOM 773 C C . ALA A 1 99 ? -12.751 -1.505 4.123 1.00 89.88 99 ALA A C 1
ATOM 775 O O . ALA A 1 99 ? -13.897 -1.336 3.711 1.00 89.88 99 ALA A O 1
ATOM 776 N N . LEU A 1 100 ? -11.740 -0.705 3.769 1.00 90.88 100 LEU A N 1
ATOM 777 C CA . LEU A 1 100 ? -11.905 0.499 2.957 1.00 90.88 100 LEU A CA 1
ATOM 778 C C . LEU A 1 100 ? -12.171 0.189 1.475 1.00 90.88 100 LEU A C 1
ATOM 780 O O . LEU A 1 100 ? -13.025 0.828 0.862 1.00 90.88 100 LEU A O 1
ATOM 784 N N . TYR A 1 101 ? -11.451 -0.774 0.891 1.00 87.31 101 TYR A N 1
ATOM 785 C CA . TYR A 1 101 ? -11.485 -1.028 -0.556 1.00 87.31 101 TYR A CA 1
ATOM 786 C C . TYR A 1 101 ? -12.478 -2.113 -0.989 1.00 87.31 101 TYR A C 1
ATOM 788 O O . TYR A 1 101 ? -12.991 -2.053 -2.108 1.00 87.31 101 TYR A O 1
ATOM 796 N N . PHE A 1 102 ? -12.770 -3.104 -0.144 1.00 86.44 102 PHE A N 1
ATOM 797 C CA . PHE A 1 102 ? -13.614 -4.232 -0.537 1.00 86.44 102 PHE A CA 1
ATOM 798 C C . PHE A 1 102 ? -15.064 -4.087 -0.067 1.00 86.44 102 PHE A C 1
ATOM 800 O O . PHE A 1 102 ? -15.384 -3.393 0.897 1.00 86.44 102 PHE A O 1
ATOM 807 N N . LYS A 1 103 ? -15.989 -4.737 -0.781 1.00 81.75 103 LYS A N 1
ATOM 808 C CA . LYS A 1 103 ? -17.420 -4.761 -0.431 1.00 81.75 103 LYS A CA 1
ATOM 809 C C . LYS A 1 103 ? -17.681 -5.657 0.785 1.00 81.75 103 LYS A C 1
ATOM 811 O O . LYS A 1 103 ? -16.867 -6.515 1.112 1.00 81.75 103 LYS A O 1
ATOM 816 N N . GLU A 1 104 ? -18.821 -5.450 1.439 1.00 82.69 104 GLU A N 1
ATOM 817 C CA . GLU A 1 104 ? -19.345 -6.384 2.448 1.00 82.69 104 GLU A CA 1
ATOM 818 C C . GLU A 1 104 ? -19.455 -7.796 1.834 1.00 82.69 104 GLU A C 1
ATOM 820 O O . GLU A 1 104 ? -19.777 -7.927 0.649 1.00 82.69 104 GLU A O 1
ATOM 825 N N . ASN A 1 105 ? -19.127 -8.840 2.605 1.00 75.31 105 ASN A N 1
ATOM 826 C CA . ASN A 1 105 ? -19.136 -10.254 2.180 1.00 75.31 105 ASN A CA 1
ATOM 827 C C . ASN A 1 105 ? -18.337 -10.603 0.900 1.00 75.31 105 ASN A C 1
ATOM 829 O O . ASN A 1 105 ? -18.578 -11.635 0.268 1.00 75.31 105 ASN A O 1
ATOM 833 N N . SER A 1 106 ? -17.371 -9.778 0.495 1.00 78.62 106 SER A N 1
ATOM 834 C CA . SER A 1 106 ? -16.445 -10.128 -0.586 1.00 78.62 106 SER A CA 1
ATOM 835 C C . SER A 1 106 ? -15.461 -11.215 -0.136 1.00 78.62 106 SER A C 1
ATOM 837 O O . SER A 1 106 ? -15.270 -11.434 1.058 1.00 78.62 106 SER A O 1
ATOM 839 N N . PHE A 1 107 ? -14.763 -11.860 -1.076 1.00 77.31 107 PHE A N 1
ATOM 840 C CA . PHE A 1 107 ? -13.759 -12.881 -0.747 1.00 77.31 107 PHE A CA 1
ATOM 841 C C . PHE A 1 107 ? -12.731 -12.399 0.298 1.00 77.31 107 PHE A C 1
ATOM 843 O O . PHE A 1 107 ? -12.398 -13.136 1.221 1.00 77.31 107 PHE A O 1
ATOM 850 N N . HIS A 1 108 ? -12.299 -11.137 0.210 1.00 75.12 108 HIS A N 1
ATOM 851 C CA . HIS A 1 108 ? -11.314 -10.543 1.119 1.00 75.12 108 HIS A CA 1
ATOM 852 C C . HIS A 1 108 ? -11.890 -10.067 2.463 1.00 75.12 108 HIS A C 1
ATOM 854 O O . HIS A 1 108 ? -11.120 -9.778 3.376 1.00 75.12 108 HIS A O 1
ATOM 860 N N . THR A 1 109 ? -13.217 -9.988 2.595 1.00 78.38 109 THR A N 1
ATOM 861 C CA . THR A 1 109 ? -13.933 -9.508 3.794 1.00 78.38 109 THR A CA 1
ATOM 862 C C . THR A 1 109 ? -14.860 -10.563 4.400 1.00 78.38 109 THR A C 1
ATOM 864 O O . THR A 1 109 ? -15.568 -10.281 5.356 1.00 78.38 109 THR A O 1
ATOM 867 N N . ARG A 1 110 ? -14.832 -11.802 3.895 1.00 73.62 110 ARG A N 1
ATOM 868 C CA . ARG A 1 110 ? -15.699 -12.908 4.334 1.00 73.62 110 ARG A CA 1
ATOM 869 C C . ARG A 1 110 ? -15.517 -13.304 5.808 1.00 73.62 110 ARG A C 1
ATOM 871 O O . ARG A 1 110 ? -16.413 -13.908 6.382 1.00 73.62 110 ARG A O 1
ATOM 878 N N . GLY A 1 111 ? -14.364 -12.988 6.397 1.00 77.00 111 GLY A N 1
ATOM 879 C CA . GLY A 1 111 ? -14.076 -13.184 7.823 1.00 77.00 111 GLY A CA 1
ATOM 880 C C . GLY A 1 111 ? -14.191 -11.914 8.671 1.00 77.00 111 GLY A C 1
ATOM 881 O O . GLY A 1 111 ? -13.835 -11.949 9.843 1.00 77.00 111 GLY A O 1
ATOM 882 N N . MET A 1 112 ? -14.622 -10.795 8.083 1.00 83.31 112 MET A N 1
ATOM 883 C CA . MET A 1 112 ? -14.854 -9.537 8.788 1.00 83.31 112 MET A CA 1
ATOM 884 C C . MET A 1 112 ? -16.339 -9.351 9.061 1.00 83.31 112 MET A C 1
ATOM 886 O O . MET A 1 112 ? -17.181 -9.706 8.238 1.00 83.31 112 MET A O 1
ATOM 890 N N . ASP A 1 113 ? -16.642 -8.731 10.195 1.00 86.75 113 ASP A N 1
ATOM 891 C CA . ASP A 1 113 ? -18.002 -8.319 10.490 1.00 86.75 113 ASP A CA 1
ATOM 892 C C . ASP A 1 113 ? -18.429 -7.139 9.594 1.00 86.75 113 ASP A C 1
ATOM 894 O O . ASP A 1 113 ? -17.651 -6.217 9.319 1.00 86.75 113 ASP A O 1
ATOM 898 N N . ASN A 1 114 ? -19.675 -7.166 9.117 1.00 87.94 114 ASN A N 1
ATOM 899 C CA . ASN A 1 114 ? -20.169 -6.163 8.172 1.00 87.94 114 ASN A CA 1
ATOM 900 C C . ASN A 1 114 ? -20.332 -4.779 8.819 1.00 87.94 114 ASN A C 1
ATOM 902 O O . ASN A 1 114 ? -20.153 -3.767 8.135 1.00 87.94 114 ASN A O 1
ATOM 906 N N . GLU A 1 115 ? -20.596 -4.704 10.126 1.00 89.06 115 GLU A N 1
ATOM 907 C CA . GLU A 1 115 ? -20.669 -3.436 10.853 1.00 89.06 115 GLU A CA 1
ATOM 908 C C . GLU A 1 115 ? -19.290 -2.770 10.941 1.00 89.06 115 GLU A C 1
ATOM 910 O O . GLU A 1 115 ? -19.163 -1.558 10.744 1.00 89.06 115 GLU A O 1
ATOM 915 N N . GLN A 1 116 ? -18.235 -3.565 11.143 1.00 88.81 116 GLN A N 1
ATOM 916 C CA . GLN A 1 116 ? -16.850 -3.081 11.133 1.00 88.81 116 GLN A CA 1
ATOM 917 C C . GLN A 1 116 ? -16.460 -2.514 9.766 1.00 88.81 116 GLN A C 1
ATOM 919 O O . GLN A 1 116 ? -15.856 -1.442 9.687 1.00 88.81 116 GLN A O 1
ATOM 924 N N . ILE A 1 117 ? -16.833 -3.199 8.680 1.00 89.25 117 ILE A N 1
ATOM 925 C CA . ILE A 1 117 ? -16.592 -2.720 7.309 1.00 89.25 117 ILE A CA 1
ATOM 926 C C . ILE A 1 117 ? -17.309 -1.387 7.081 1.00 89.25 117 ILE A C 1
ATOM 928 O O . ILE A 1 117 ? -16.717 -0.446 6.548 1.00 89.25 117 ILE A O 1
ATOM 932 N N . ARG A 1 118 ? -18.576 -1.296 7.495 1.00 90.12 118 ARG A N 1
ATOM 933 C CA . ARG A 1 118 ? -19.394 -0.095 7.325 1.00 90.12 118 ARG A CA 1
ATOM 934 C C . ARG A 1 118 ? -18.851 1.087 8.117 1.00 90.12 118 ARG A C 1
ATOM 936 O O . ARG A 1 118 ? -18.690 2.160 7.546 1.00 90.12 118 ARG A O 1
ATOM 943 N N . PHE A 1 119 ? -18.454 0.865 9.369 1.00 91.75 119 PHE A N 1
ATOM 944 C CA . PHE A 1 119 ? -17.815 1.886 10.197 1.00 91.75 119 PHE A CA 1
ATOM 945 C C . PHE A 1 119 ? -16.592 2.505 9.511 1.00 91.75 119 PHE A C 1
ATOM 947 O O . PHE A 1 119 ? -16.497 3.726 9.419 1.00 91.75 119 PHE A O 1
ATOM 954 N N . ILE A 1 120 ? -15.684 1.679 8.977 1.00 91.00 120 ILE A N 1
ATOM 955 C CA . ILE A 1 120 ? -14.479 2.175 8.292 1.00 91.00 120 ILE A CA 1
ATOM 956 C C . ILE A 1 120 ? -14.813 2.948 7.012 1.00 91.00 120 ILE A C 1
ATOM 958 O O . ILE A 1 120 ? -14.102 3.891 6.669 1.00 91.00 120 ILE A O 1
ATOM 962 N N . LYS A 1 121 ? -15.888 2.587 6.309 1.00 89.62 121 LYS A N 1
ATOM 963 C CA . LYS A 1 121 ? -16.325 3.299 5.099 1.00 89.62 121 LYS A CA 1
ATOM 964 C C . LYS A 1 121 ? -17.025 4.622 5.384 1.00 89.62 121 LYS A C 1
ATOM 966 O O . LYS A 1 121 ? -16.944 5.526 4.560 1.00 89.62 121 LYS A O 1
ATOM 971 N N . GLU A 1 122 ? -17.717 4.720 6.513 1.00 92.31 122 GLU A N 1
ATOM 972 C CA . GLU A 1 122 ? -18.423 5.930 6.948 1.00 92.31 122 GLU A CA 1
ATOM 973 C C . GLU A 1 122 ? -17.492 6.947 7.626 1.00 92.31 122 GLU A C 1
ATOM 975 O O . GLU A 1 122 ? -17.853 8.114 7.782 1.00 92.31 122 GLU A O 1
ATOM 980 N N . LEU A 1 123 ? -16.281 6.531 8.010 1.00 91.31 123 LEU A N 1
ATOM 981 C CA . LEU A 1 123 ? -15.273 7.410 8.592 1.00 91.31 123 LEU A CA 1
ATOM 982 C C . LEU A 1 123 ? -14.887 8.548 7.623 1.00 91.31 123 LEU A C 1
ATOM 984 O O . LEU A 1 123 ? -14.655 8.308 6.435 1.00 91.31 123 LEU A O 1
ATOM 988 N N . PRO A 1 124 ? -14.740 9.792 8.120 1.00 89.94 124 PRO A N 1
ATOM 989 C CA . PRO A 1 124 ? -14.288 10.906 7.297 1.00 89.94 124 PRO A CA 1
ATOM 990 C C . PRO A 1 124 ? -12.918 10.640 6.659 1.00 89.94 124 PRO A C 1
ATOM 992 O O . PRO A 1 124 ? -12.005 10.134 7.318 1.00 89.94 124 PRO A O 1
ATOM 995 N N . ASN A 1 125 ?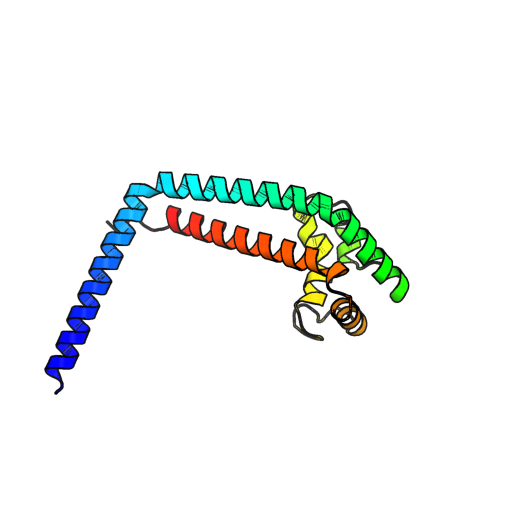 -12.742 11.086 5.409 1.00 88.19 125 ASN A N 1
ATOM 996 C CA . ASN A 1 125 ? -11.518 10.867 4.623 1.00 88.19 125 ASN A CA 1
ATOM 997 C C . ASN A 1 125 ? -10.230 11.272 5.364 1.00 88.19 125 ASN A C 1
ATOM 999 O O . ASN A 1 125 ? -9.207 10.614 5.206 1.00 88.19 125 ASN A O 1
ATOM 1003 N N . GLN A 1 126 ? -10.275 12.272 6.251 1.00 87.19 126 GLN A N 1
ATOM 1004 C CA . GLN A 1 126 ? -9.121 12.685 7.063 1.00 87.19 126 GLN A CA 1
ATOM 1005 C C . GLN A 1 126 ? -8.475 11.533 7.863 1.00 87.19 126 GLN A C 1
ATOM 1007 O O . GLN A 1 126 ? -7.257 11.533 8.069 1.00 87.19 126 GLN A O 1
ATOM 1012 N N . TYR A 1 127 ? -9.266 10.536 8.280 1.00 87.19 127 TYR A N 1
ATOM 1013 C CA . TYR A 1 127 ? -8.795 9.379 9.047 1.00 87.19 127 TYR A CA 1
ATOM 1014 C C . TYR A 1 127 ? -8.329 8.217 8.167 1.00 87.19 127 TYR A C 1
ATOM 1016 O O . TYR A 1 127 ? -7.554 7.384 8.633 1.00 87.19 127 TYR A O 1
ATOM 1024 N N . THR A 1 128 ? -8.760 8.160 6.904 1.00 91.19 128 THR A N 1
ATOM 1025 C CA . THR A 1 128 ? -8.498 7.032 5.992 1.00 91.19 128 THR A CA 1
ATOM 1026 C C . THR A 1 128 ? -7.582 7.382 4.819 1.00 91.19 128 THR A C 1
ATOM 1028 O O . THR A 1 128 ? -7.044 6.484 4.177 1.00 91.19 128 THR A O 1
ATOM 1031 N N . ASP A 1 129 ? -7.360 8.662 4.518 1.00 91.62 129 ASP A N 1
ATOM 1032 C CA . ASP A 1 129 ? -6.601 9.099 3.335 1.00 91.62 129 ASP A CA 1
ATOM 1033 C C . ASP A 1 129 ? -5.160 8.594 3.338 1.00 91.62 129 ASP A C 1
ATOM 1035 O O . ASP A 1 129 ? -4.616 8.224 2.300 1.00 91.62 129 ASP A O 1
ATOM 1039 N N . TRP A 1 130 ? -4.545 8.503 4.516 1.00 91.88 130 TRP A N 1
ATOM 1040 C CA . TRP A 1 130 ? -3.187 7.982 4.640 1.00 91.88 130 TRP A CA 1
ATOM 1041 C C . TRP A 1 130 ? -3.079 6.503 4.232 1.00 91.88 130 TRP A C 1
ATOM 1043 O O . TRP A 1 130 ? -2.044 6.102 3.699 1.00 91.88 130 TRP A O 1
ATOM 1053 N N . LEU A 1 131 ? -4.145 5.708 4.409 1.00 91.44 131 LEU A N 1
ATOM 1054 C CA . LEU A 1 131 ? -4.209 4.330 3.912 1.00 91.44 131 LEU A CA 1
ATOM 1055 C C . LEU A 1 131 ? -4.230 4.318 2.383 1.00 91.44 131 LEU A C 1
ATOM 1057 O O . LEU A 1 131 ? -3.507 3.539 1.768 1.00 91.44 131 LEU A O 1
ATOM 1061 N N . ARG A 1 132 ? -5.008 5.216 1.763 1.00 90.31 132 ARG A N 1
ATOM 1062 C CA . ARG A 1 132 ? -5.087 5.330 0.297 1.00 90.31 132 ARG A CA 1
ATOM 1063 C C . ARG A 1 132 ? -3.744 5.722 -0.307 1.00 90.31 132 ARG A C 1
ATOM 1065 O O . ARG A 1 132 ? -3.305 5.108 -1.276 1.00 90.31 132 ARG A O 1
ATOM 1072 N N . VAL A 1 133 ? -3.063 6.696 0.298 1.00 91.31 133 VAL A N 1
ATOM 1073 C CA . VAL A 1 133 ? -1.717 7.116 -0.121 1.00 91.31 133 VAL A CA 1
ATOM 1074 C C . VAL A 1 133 ? -0.718 5.964 0.019 1.00 91.31 133 VAL A C 1
ATOM 1076 O O . VAL A 1 133 ? 0.050 5.707 -0.907 1.00 91.31 133 VAL A O 1
ATOM 1079 N N . LYS A 1 134 ? -0.762 5.217 1.130 1.00 90.50 134 LYS A N 1
ATOM 1080 C CA . LYS A 1 134 ? 0.098 4.043 1.346 1.00 90.50 134 LYS A CA 1
ATOM 1081 C C . LYS A 1 134 ? -0.123 2.957 0.285 1.00 90.50 134 LYS A C 1
ATOM 1083 O O . LYS A 1 134 ? 0.847 2.439 -0.266 1.00 90.50 134 LYS A O 1
ATOM 1088 N N . VAL A 1 135 ? -1.379 2.643 -0.038 1.00 91.00 135 VAL A N 1
ATOM 1089 C CA . VAL A 1 135 ? -1.718 1.703 -1.120 1.00 91.00 135 VAL A CA 1
ATOM 1090 C C . VAL A 1 135 ? -1.218 2.224 -2.471 1.00 91.00 135 VAL A C 1
ATOM 1092 O O . VAL A 1 135 ? -0.631 1.460 -3.232 1.00 91.00 135 VAL A O 1
ATOM 1095 N N . GLY A 1 136 ? -1.363 3.524 -2.745 1.00 90.00 136 GLY A N 1
ATOM 1096 C CA . GLY A 1 136 ? -0.845 4.156 -3.961 1.00 90.00 136 GLY A CA 1
ATOM 1097 C C . GLY A 1 136 ? 0.667 3.979 -4.128 1.00 90.00 136 GLY A C 1
ATOM 1098 O O . GLY A 1 136 ? 1.116 3.526 -5.180 1.00 90.00 136 GLY A O 1
ATOM 1099 N N . PHE A 1 137 ? 1.451 4.246 -3.079 1.00 89.88 137 PHE A N 1
ATOM 1100 C CA . PHE A 1 137 ? 2.899 4.004 -3.101 1.00 89.88 137 PHE A CA 1
ATOM 1101 C C . PHE A 1 137 ? 3.248 2.533 -3.347 1.00 89.88 137 PHE A C 1
ATOM 1103 O O . PHE A 1 137 ? 4.175 2.243 -4.103 1.00 89.88 137 PHE A O 1
ATOM 1110 N N . SER A 1 138 ? 2.486 1.603 -2.762 1.00 88.50 138 SER A N 1
ATOM 1111 C CA . SER A 1 138 ? 2.677 0.168 -2.996 1.00 88.50 138 SER A CA 1
ATOM 1112 C C . SER A 1 138 ? 2.431 -0.212 -4.461 1.00 88.50 138 SER A C 1
ATOM 1114 O O . SER A 1 138 ? 3.264 -0.891 -5.059 1.00 88.50 138 SER A O 1
ATOM 1116 N N . VAL A 1 139 ? 1.351 0.286 -5.071 1.00 91.25 139 VAL A N 1
ATOM 1117 C CA . VAL A 1 139 ? 1.038 0.044 -6.490 1.00 91.25 139 VAL A CA 1
ATOM 1118 C C . VAL A 1 139 ? 2.126 0.611 -7.403 1.00 91.25 139 VAL A C 1
ATOM 1120 O O . VAL A 1 139 ? 2.595 -0.090 -8.297 1.00 91.25 139 VAL A O 1
ATOM 1123 N N . VAL A 1 140 ? 2.576 1.845 -7.159 1.00 91.44 140 VAL A N 1
ATOM 1124 C CA . VAL A 1 140 ? 3.665 2.467 -7.933 1.00 91.44 140 VAL A CA 1
ATOM 1125 C C . VAL A 1 140 ? 4.959 1.658 -7.812 1.00 91.44 140 VAL A C 1
ATOM 1127 O O . VAL A 1 140 ? 5.611 1.388 -8.820 1.00 91.44 140 VAL A O 1
ATOM 1130 N N . GLY A 1 141 ? 5.303 1.208 -6.602 1.00 89.62 141 GLY A N 1
ATOM 1131 C CA . GLY A 1 141 ? 6.466 0.349 -6.376 1.00 89.62 141 GLY A CA 1
ATOM 1132 C C . GLY A 1 141 ? 6.383 -0.973 -7.143 1.00 89.62 141 GLY A C 1
ATOM 1133 O O . GLY A 1 141 ? 7.354 -1.374 -7.783 1.00 89.62 141 GLY A O 1
ATOM 1134 N N . ILE A 1 142 ? 5.213 -1.619 -7.145 1.00 90.75 142 ILE A N 1
ATOM 1135 C CA . ILE A 1 142 ? 4.968 -2.851 -7.908 1.00 90.75 142 ILE A CA 1
ATOM 1136 C C . ILE A 1 142 ? 5.121 -2.601 -9.415 1.00 90.75 142 ILE A C 1
ATOM 1138 O O . ILE A 1 142 ? 5.761 -3.399 -10.099 1.00 90.75 142 ILE A O 1
ATOM 1142 N N . ILE A 1 143 ? 4.594 -1.490 -9.939 1.00 93.06 143 ILE A N 1
ATOM 1143 C CA . ILE A 1 143 ? 4.734 -1.128 -11.358 1.00 93.06 143 ILE A CA 1
ATOM 1144 C C . ILE A 1 143 ? 6.210 -0.965 -11.729 1.00 93.06 143 ILE A C 1
ATOM 1146 O O . ILE A 1 143 ? 6.658 -1.556 -12.713 1.00 93.06 143 ILE A O 1
ATOM 1150 N N . PHE A 1 144 ? 6.984 -0.218 -10.937 1.00 90.44 144 PHE A N 1
ATOM 1151 C CA . PHE A 1 144 ? 8.417 -0.057 -11.193 1.00 90.44 144 PHE A CA 1
ATOM 1152 C C . PHE A 1 144 ? 9.175 -1.382 -11.121 1.00 90.44 144 PHE A C 1
ATOM 1154 O O . PHE A 1 144 ? 10.062 -1.619 -11.941 1.00 90.44 144 PHE A O 1
ATOM 1161 N N . LEU A 1 145 ? 8.799 -2.269 -10.199 1.00 89.88 145 LEU A N 1
ATOM 1162 C CA . LEU A 1 145 ? 9.382 -3.603 -10.100 1.00 89.88 145 LEU A CA 1
ATOM 1163 C C . LEU A 1 145 ? 9.095 -4.434 -11.360 1.00 89.88 145 LEU A C 1
ATOM 1165 O O . LEU A 1 145 ? 10.019 -5.020 -11.922 1.00 89.88 145 LEU A O 1
ATOM 1169 N N . PHE A 1 146 ? 7.859 -4.433 -11.866 1.00 90.31 146 PHE A N 1
ATOM 1170 C CA . PHE A 1 146 ? 7.525 -5.118 -13.122 1.00 90.31 146 PHE A CA 1
ATOM 1171 C C . PHE A 1 146 ? 8.222 -4.506 -14.339 1.00 90.31 146 PHE A C 1
ATOM 1173 O O . PHE A 1 146 ? 8.686 -5.251 -15.205 1.00 90.31 146 PHE A O 1
ATOM 1180 N N . MET A 1 147 ? 8.341 -3.178 -14.412 1.00 88.69 147 MET A N 1
ATOM 1181 C CA . MET A 1 147 ? 9.104 -2.510 -15.472 1.00 88.69 147 MET A CA 1
ATOM 1182 C C . MET A 1 147 ? 10.575 -2.925 -15.435 1.00 88.69 147 MET A C 1
ATOM 1184 O O . MET A 1 147 ? 11.137 -3.283 -16.468 1.00 88.69 147 MET A O 1
ATOM 1188 N N . MET A 1 148 ? 11.182 -2.947 -14.247 1.00 87.00 148 MET A N 1
ATOM 1189 C CA . MET A 1 148 ? 12.567 -3.377 -14.064 1.00 87.00 148 MET A CA 1
ATOM 1190 C C . MET A 1 148 ? 12.752 -4.835 -14.497 1.00 87.00 148 MET A C 1
ATOM 1192 O O . MET A 1 148 ? 13.632 -5.123 -15.307 1.00 87.00 148 MET A O 1
ATOM 1196 N N . LEU A 1 149 ? 11.892 -5.745 -14.028 1.00 87.38 149 LEU A N 1
ATOM 1197 C CA . LEU A 1 149 ? 11.918 -7.147 -14.450 1.00 87.38 149 LEU A CA 1
ATOM 1198 C C . LEU A 1 149 ? 11.770 -7.273 -15.969 1.00 87.38 149 LEU A C 1
ATOM 1200 O O . LEU A 1 149 ? 12.538 -7.995 -16.593 1.00 87.38 149 LEU A O 1
ATOM 1204 N N . SER A 1 150 ? 10.856 -6.523 -16.582 1.00 84.75 150 SER A N 1
ATOM 1205 C CA . SER A 1 150 ? 10.656 -6.554 -18.035 1.00 84.75 150 SER A CA 1
ATOM 1206 C C . SER A 1 150 ? 11.909 -6.124 -18.800 1.00 84.75 150 SER A C 1
ATOM 1208 O O . SER A 1 150 ? 12.232 -6.732 -19.812 1.00 84.75 150 SER A O 1
ATOM 1210 N N . VAL A 1 151 ? 12.656 -5.129 -18.312 1.00 84.19 151 VAL A N 1
ATOM 1211 C CA . VAL A 1 151 ? 13.904 -4.661 -18.947 1.00 84.19 151 VAL A CA 1
ATOM 1212 C C . VAL A 1 151 ? 15.016 -5.716 -18.885 1.00 84.19 151 VAL A C 1
ATOM 1214 O O . VAL A 1 151 ? 15.742 -5.896 -19.864 1.00 84.19 151 VAL A O 1
ATOM 1217 N N . PHE A 1 152 ? 15.152 -6.426 -17.761 1.00 80.81 152 PHE A N 1
ATOM 1218 C CA . PHE A 1 152 ? 16.207 -7.433 -17.579 1.00 80.81 152 PHE A CA 1
ATOM 1219 C C . PHE A 1 152 ? 15.862 -8.800 -18.178 1.00 80.81 152 PHE A C 1
ATOM 1221 O O . PHE A 1 152 ? 16.752 -9.472 -18.697 1.00 80.81 152 PHE A O 1
ATOM 1228 N N . TYR A 1 153 ? 14.590 -9.193 -18.129 1.00 79.94 153 TYR A N 1
ATOM 1229 C CA . TYR A 1 153 ? 14.106 -10.479 -18.631 1.00 79.94 153 TYR A CA 1
ATOM 1230 C C . TYR A 1 153 ? 13.567 -10.411 -20.062 1.00 79.94 153 TYR A C 1
ATOM 1232 O O . TYR A 1 153 ? 13.178 -11.451 -20.591 1.00 79.94 153 TYR A O 1
ATOM 1240 N N . LEU A 1 154 ? 13.568 -9.240 -20.722 1.00 70.38 154 LEU A N 1
ATOM 1241 C CA . LEU A 1 154 ? 13.336 -9.192 -22.164 1.00 70.38 154 LEU A CA 1
ATOM 1242 C C . LEU A 1 154 ? 14.448 -10.009 -22.843 1.00 70.38 154 LEU A C 1
ATOM 1244 O O . LEU A 1 154 ? 15.625 -9.627 -22.735 1.00 70.38 154 LEU A O 1
ATOM 1248 N N . PRO A 1 155 ? 14.122 -11.122 -23.525 1.00 62.19 155 PRO A N 1
ATOM 1249 C CA . PRO A 1 155 ? 1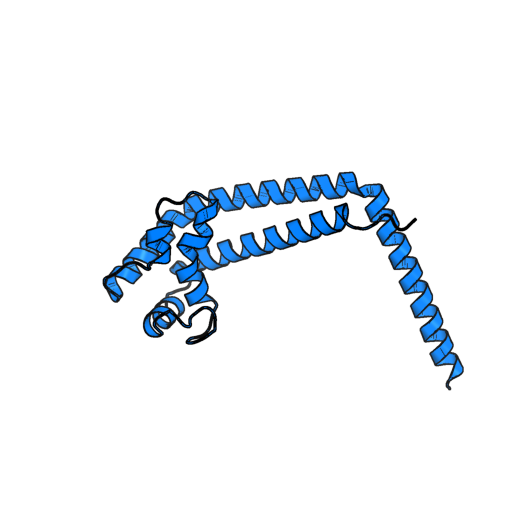5.126 -11.872 -24.252 1.00 62.19 155 PRO A CA 1
ATOM 1250 C C . PRO A 1 155 ? 15.758 -10.948 -25.288 1.00 62.19 155 PRO A C 1
ATOM 1252 O O . PRO A 1 155 ? 15.073 -10.174 -25.962 1.00 62.19 155 PRO A O 1
ATOM 1255 N N . SER A 1 156 ? 17.081 -11.021 -25.393 1.00 57.69 156 SER A N 1
ATOM 1256 C CA . SER A 1 156 ? 17.791 -10.509 -26.554 1.00 57.69 156 SER A CA 1
ATOM 1257 C C . SER A 1 156 ? 17.325 -11.366 -27.729 1.00 57.69 156 SER A C 1
ATOM 1259 O O . SER A 1 156 ? 17.869 -12.443 -27.947 1.00 57.69 156 SER A O 1
ATOM 1261 N N . PHE A 1 157 ? 16.243 -10.979 -28.405 1.00 51.09 157 PHE A N 1
ATOM 1262 C CA . PHE A 1 157 ? 15.913 -11.586 -29.687 1.00 51.09 157 PHE A CA 1
ATOM 1263 C C . PHE A 1 157 ? 17.055 -11.203 -30.632 1.00 51.09 157 PHE A C 1
ATOM 1265 O O . PHE A 1 157 ? 17.154 -10.052 -31.051 1.00 51.09 157 PHE A O 1
ATOM 1272 N N . ILE A 1 158 ? 17.973 -12.156 -30.814 1.00 44.41 158 ILE A N 1
ATOM 1273 C CA . ILE A 1 158 ? 18.960 -12.195 -31.894 1.00 44.41 158 ILE A CA 1
ATOM 1274 C C . ILE A 1 158 ? 18.199 -12.414 -33.198 1.00 44.41 158 ILE A C 1
ATOM 1276 O O . ILE A 1 158 ? 17.294 -13.283 -33.194 1.00 44.41 158 ILE A O 1
#

Radius of gyration: 23.53 Å; Cα contacts (8 Å, |Δi|>4): 91; chains: 1; bounding box: 43×26×75 Å

Nearest PDB structures (foldseek):
  6ch2-assembly1_D  TM=2.266E-01  e=7.751E+00  Salmonella enterica subsp. enterica serovar Typhimurium str. LT2

Foldseek 3Di:
DPVVVVVVVVVVVVVVVVVVVVVLVVLLVCLVVLLVVLVVVLVVLVVVLLVLLVVCVVLVVVVQVVLCVPPVDGDPQLVVCVVPDSVSSCSNCVVLLCLQPDDDCDPSCVVPDNVSSVVSNPDPCVSCVSVVVSVVSVVVSVVSVVVSCCSVPVDPPD

pLDDT: mean 82.69, std 10.77, range [44.41, 93.69]

Mean predicted aligned error: 9.68 Å

Solvent-accessible surface area (backbone atoms only — not comparable to full-atom values): 8908 Å² total; per-residue (Å²): 126,67,65,68,54,53,49,51,53,50,52,56,50,50,53,53,53,52,53,50,53,54,52,52,50,51,48,63,76,42,32,68,63,54,46,50,51,48,50,51,51,48,52,50,52,49,52,52,48,54,55,48,50,64,66,44,47,61,50,52,52,52,50,46,49,58,43,24,74,75,67,76,48,74,60,66,46,40,61,76,25,60,88,42,55,77,88,31,46,59,55,21,44,37,59,61,50,44,31,60,75,50,57,79,77,30,91,88,30,63,90,52,59,60,67,61,30,47,52,56,59,69,50,60,60,91,72,49,47,67,58,55,53,52,51,48,54,51,51,52,49,51,51,52,49,51,53,43,48,49,62,72,69,50,75,83,82,124

=== Feature glossary ===
Feature key, reading from the visual/contextual features back to the raw sequence:

Rendered structure images. Six rendered views show the 3D structure from the faces of a cube — i.e. along ±x, ±y, ±z. Rendering representation is drawn randomly per protein from cartoon (secondary-structure ribbons), sticks (backbone bonds), or molecular surface; coloring is either N→C rainbow (blue at the N-terminus through red at the C-terminus) or one color per chain.

Contact-map, Ramachandran, and PAE plots. The contact map is a binary N×N matrix image: pixel (i, j) is dark where Cα_i and Cα_j are within 8 Å and |i−j|>4. Because the |i−j|>4 filter removes local helical contacts, off-diagonal stripes parallel to the main diagonal indicate parallel β-sheets; stripes perpendicular to it indicate antiparallel β-sheets. The Ramachandran plot scatters every residue's (φ, ψ) pair against the sterically allowed regions. The PAE heatmap renders the predicted-aligned-error matrix.

InterPro / GO / CATH / organism. Database cross-references. InterPro integrates a dozen domain/family signature databases into unified entries with residue-range hits. GO terms attach function/process/location labels with evidence codes. CATH codes position the fold in a four-level structural taxonomy. Organism is the NCBI-taxonomy species name.

Nearest PDB structures. The Foldseek neighbor list gives the closest experimentally determined structures in the PDB, ranked by structural alignment. TM-score near 1 means near-identical fold; near 0.3 means only rough topology match. This is how one finds what a novel AlphaFold prediction most resembles in the solved-structure universe.

Predicted aligned error. PAE(i, j) answers: if I align the predicted and true structures on residue i, how far off (in Å) do I expect residue j to be? A block-diagonal PAE matrix with low values on the blocks and high values off-diagonal is the signature of a multi-domain protein with confidently predicted domains but uncertain inter-domain orientation.

Solvent-accessible surface area. Accessible surface area quantifies burial. A residue with SASA near zero is packed into the hydrophobic core; one with SASA >100 Å² sits on the surface. Computed here via the Shrake–Rupley numerical algorithm with a 1.4 Å probe.

B-factor. B-factor (Debye–Waller factor) reflects atomic di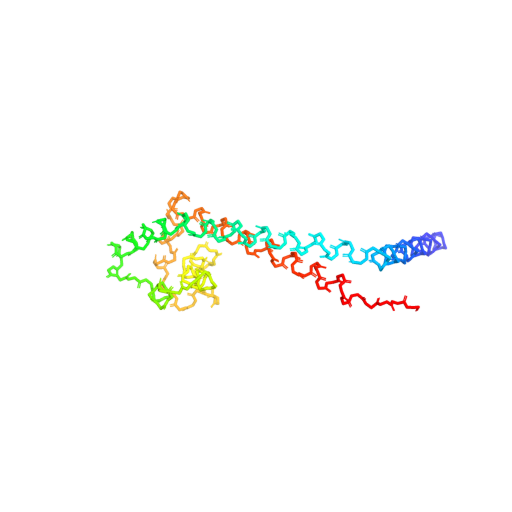splacement in the crystal lattice. It is an experimental observable (units Å²), not a prediction; low values mean the atom is pinned down, high values mean it moves or is heterogeneous across the crystal.

pLDDT. For AlphaFold models, the B-factor field carries pLDDT — the model's own estimate of local accuracy on a 0–100 scale. Regions with pLDDT<50 should be treated as essentially unmodeled; they often correspond to intrinsically disordered segments.

Backbone torsions (φ/ψ). φ (phi) and ψ (psi) are the two rotatable backbone dihedrals per residue: φ is the C(i-1)–N–Cα–C torsion, ψ is the N–Cα–C–N(i+1) torsion, both in degrees on (−180°, 180°]. α-helical residues cluster near (−60°, −45°); β-strand residues near (−120°, +130°). A Ramachandran plot is simply a scatter of (φ, ψ) for every residue.

Radius of gyration, Cα contacts, bounding box. Radius of gyration (Rg) is the root-mean-square distance of Cα atoms from their centroid — a single number for overall size and compactness. A globular domain of N residues has Rg ≈ 2.2·N^0.38 Å; an extended or disordered chain has a much larger Rg. The Cα contact count is the number of residue pairs whose Cα atoms are within 8 Å and are more than four positions apart in sequence — a standard proxy for tertiary packing density. The bounding box is the smallest axis-aligned box enclosing all Cα atoms.

Secondary structure (3-state, P-SEA). Three-state secondary structure (P-SEA) collapses the eight DSSP classes into helix (a), strand (b), and coil (c). P-SEA assigns these from Cα geometry alone — distances and angles — without requiring backbone oxygens, so it works on any Cα trace.

Secondary structure (8-state, DSSP). DSSP 8-state secondary structure assigns each residue one of H (α-helix), G (3₁₀-helix), I (π-helix), E (extended β-strand), B (isolated β-bridge), T (hydrogen-bonded turn), S (bend), or '-' (coil). The assignment is computed from backbone hydrogen-bond geometry via the Kabsch–Sander algorithm.

Foldseek 3Di. A 3Di character summarizes, for each residue, the relative orientation of the Cα frame of its nearest spatial neighbor. Because it encodes fold topology rather than chemistry, 3Di alignments detect remote structural similarity that sequence alignment misses.

mmCIF coordinates. The mmCIF block holds the 3D Cartesian coordinates of each backbone atom (N, Cα, C, O) in ångströms. mmCIF is the PDB's canonical archive format — a tagged-loop text representation of the atomic model.

Sequence. Sequence gives the chain of amino acids in standard one-letter code (A=alanine, C=cysteine, …, Y=tyrosine), read N→C. It is the only feature that is directly encoded by the gene; all structural features are derived from the folded form of this sequence.